Protein AF-A0A5S9M0R2-F1 (afdb_monomer_lite)

pLDDT: mean 87.71, std 14.52, range [39.25, 97.88]

Sequence (70 aa):
MSNNQIAEYELPELGIHLQPHGAVMIDRKSMYYFRLRGRGAQLAFLLSKNKDLSKTARIWEIVKKRRADG

Organism: Bacillus safensis (NCBI:txid561879)

Foldseek 3Di:
DDPPCPPPPPDFPWDWDDDPQAIKIARPVVRDIDTDDPVRVQLVVLCVVPVDPVVSVVVVVVVVVVVVVD

Secondary structure (DSSP, 8-state):
---------PPP-EEEEEETTEEEEEETTT--EEEEPHHHHHHHHHHHHH--HHHHHHHHHHHHHHHH--

Radius of gyration: 17.05 Å; chains: 1; bounding box: 41×43×42 Å

Structure (mmCIF, N/CA/C/O backbone):
data_AF-A0A5S9M0R2-F1
#
_entry.id   AF-A0A5S9M0R2-F1
#
loop_
_atom_site.group_PDB
_atom_site.id
_atom_site.type_symbol
_atom_site.label_atom_id
_atom_site.label_alt_id
_atom_site.label_comp_id
_atom_site.label_asym_id
_atom_site.label_entity_id
_atom_site.label_seq_id
_atom_site.pdbx_PDB_ins_code
_atom_site.Cartn_x
_atom_site.Cartn_y
_atom_site.Cartn_z
_atom_site.occupancy
_atom_site.B_iso_or_equiv
_atom_site.auth_seq_id
_atom_site.auth_comp_id
_atom_site.auth_asym_id
_atom_site.auth_atom_id
_atom_site.pdbx_PDB_model_num
ATOM 1 N N . MET A 1 1 ? -26.988 26.656 19.694 1.00 39.25 1 MET A N 1
ATOM 2 C CA . MET A 1 1 ? -25.801 25.812 19.951 1.00 39.25 1 MET A CA 1
ATOM 3 C C . MET A 1 1 ? -25.925 24.588 19.053 1.00 39.25 1 MET A C 1
ATOM 5 O O . MET A 1 1 ? -26.669 23.680 19.394 1.00 39.25 1 MET A O 1
ATOM 9 N N . SER A 1 2 ? -25.359 24.618 17.842 1.00 44.38 2 SER A N 1
ATOM 10 C CA . SER A 1 2 ? -25.470 23.493 16.903 1.00 44.38 2 SER A CA 1
ATOM 11 C C . SER A 1 2 ? -24.456 22.417 17.281 1.00 44.38 2 SER A C 1
ATOM 13 O O . SER A 1 2 ? -23.251 22.663 17.232 1.00 44.38 2 SER A O 1
ATOM 15 N N . ASN A 1 3 ? -24.943 21.236 17.654 1.00 52.44 3 ASN A N 1
ATOM 16 C CA . ASN A 1 3 ? -24.124 20.054 17.901 1.00 52.44 3 ASN A CA 1
ATOM 17 C C . ASN A 1 3 ? -23.519 19.562 16.581 1.00 52.44 3 ASN A C 1
ATOM 19 O O . ASN A 1 3 ? -24.078 18.696 15.916 1.00 52.44 3 ASN A O 1
ATOM 23 N N . ASN A 1 4 ? -22.370 20.116 16.202 1.00 55.84 4 ASN A N 1
ATOM 24 C CA . ASN A 1 4 ? -21.536 19.581 15.131 1.00 55.84 4 ASN A CA 1
ATOM 25 C C . ASN A 1 4 ? -20.701 18.421 15.701 1.00 55.84 4 ASN A C 1
ATOM 27 O O . ASN A 1 4 ? -19.491 18.526 15.878 1.00 55.84 4 ASN A O 1
ATOM 31 N N . GLN A 1 5 ? -21.366 17.317 16.052 1.00 56.91 5 GLN A N 1
ATOM 32 C CA . GLN A 1 5 ? -20.694 16.049 16.333 1.00 56.91 5 GLN A CA 1
ATOM 33 C C . GLN A 1 5 ? -20.326 15.416 14.991 1.00 56.91 5 GLN A C 1
ATOM 35 O O . GLN A 1 5 ? -21.025 14.550 14.470 1.00 56.91 5 GLN A O 1
ATOM 40 N N . ILE A 1 6 ? -19.234 15.893 14.396 1.00 58.62 6 ILE A N 1
ATOM 41 C CA . ILE A 1 6 ? -18.513 15.097 13.408 1.00 58.62 6 ILE A CA 1
ATOM 42 C C . ILE A 1 6 ? -18.015 13.896 14.205 1.00 58.62 6 ILE A C 1
ATOM 44 O O . ILE A 1 6 ? -17.171 14.061 15.082 1.00 58.62 6 ILE A O 1
ATOM 48 N N . ALA A 1 7 ? -18.605 12.721 13.986 1.00 57.22 7 ALA A N 1
ATOM 49 C CA . ALA A 1 7 ? -18.087 11.489 14.557 1.00 57.22 7 ALA A CA 1
ATOM 50 C C . ALA A 1 7 ? -16.590 11.423 14.225 1.00 57.22 7 ALA A C 1
ATOM 52 O O . ALA A 1 7 ? -16.219 11.470 13.049 1.00 57.22 7 ALA A O 1
ATOM 53 N N . GLU A 1 8 ? -15.737 11.391 15.250 1.00 59.72 8 GLU A N 1
ATOM 54 C CA . GLU A 1 8 ? -14.314 11.106 15.094 1.00 59.72 8 GLU A CA 1
ATOM 55 C C . GLU A 1 8 ? -14.212 9.687 14.535 1.00 59.72 8 GLU A C 1
ATOM 57 O O . GLU A 1 8 ? -14.241 8.697 15.261 1.00 59.72 8 GLU A O 1
ATOM 62 N N . TYR A 1 9 ? -14.183 9.572 13.208 1.00 66.94 9 TYR A N 1
ATOM 63 C CA . TYR A 1 9 ? -13.857 8.313 12.569 1.00 66.94 9 TYR A CA 1
ATOM 64 C C . TYR A 1 9 ? -12.404 8.023 12.911 1.00 66.94 9 TYR A C 1
ATOM 66 O O . TYR A 1 9 ? -11.496 8.710 12.435 1.00 66.94 9 TYR A O 1
ATOM 74 N N . GLU A 1 10 ? -12.184 7.018 13.756 1.00 79.50 10 GLU A N 1
ATOM 75 C CA . GLU A 1 10 ? -10.840 6.523 13.986 1.00 79.50 10 GLU A CA 1
ATOM 76 C C . GLU A 1 10 ? -10.223 6.132 12.643 1.00 79.50 10 GLU A C 1
ATOM 78 O O . GLU A 1 10 ? -10.756 5.299 11.905 1.00 79.50 10 GLU A O 1
ATOM 83 N N . LEU A 1 11 ? -9.087 6.749 12.320 1.00 86.81 11 LEU A N 1
ATOM 84 C CA . LEU A 1 11 ? -8.349 6.394 11.119 1.00 86.81 11 LEU A CA 1
ATOM 85 C C . LEU A 1 11 ? -7.945 4.910 11.186 1.00 86.81 11 LEU A C 1
ATOM 87 O O . LEU A 1 11 ? -7.539 4.436 12.258 1.00 86.81 11 LEU A O 1
ATOM 91 N N . PRO A 1 12 ? -8.033 4.185 10.056 1.00 91.88 12 PRO A N 1
ATOM 92 C CA . PRO A 1 12 ? -7.670 2.778 10.004 1.00 91.88 12 PRO A CA 1
ATOM 93 C C . PRO A 1 12 ? -6.169 2.594 10.244 1.00 91.88 12 PRO A C 1
ATOM 95 O O . PRO A 1 12 ? -5.345 3.408 9.814 1.00 91.88 12 PRO A O 1
ATOM 98 N N . GLU A 1 13 ? -5.801 1.480 10.870 1.00 95.62 13 GLU A N 1
ATOM 99 C CA . GLU A 1 13 ? -4.405 1.081 11.043 1.00 95.62 13 GLU A CA 1
ATOM 100 C C . GLU 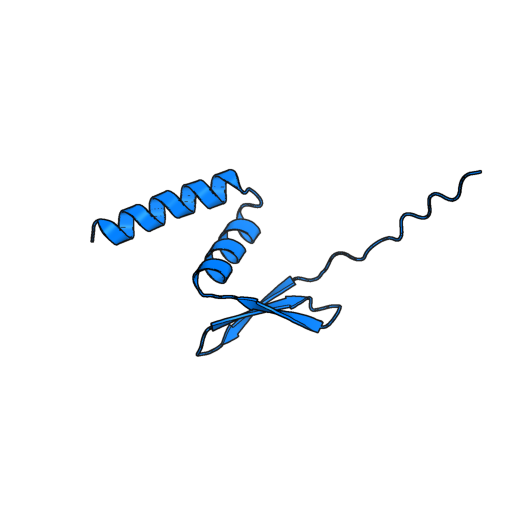A 1 13 ? -4.036 0.064 9.958 1.00 95.62 13 GLU A C 1
ATOM 102 O O . GLU A 1 13 ? -4.135 -1.149 10.142 1.00 95.62 13 GLU A O 1
ATOM 107 N N . LEU A 1 14 ? -3.641 0.566 8.787 1.00 95.56 14 LEU A N 1
ATOM 108 C CA . LEU A 1 14 ? -3.416 -0.267 7.606 1.00 95.56 14 LEU A CA 1
ATOM 109 C C . LEU A 1 14 ? -2.054 -0.979 7.625 1.00 95.56 14 LEU A C 1
ATOM 111 O O . LEU A 1 14 ? -1.002 -0.350 7.745 1.00 95.56 14 LEU A O 1
ATOM 115 N N . GLY A 1 15 ? -2.072 -2.291 7.395 1.00 94.31 15 GLY A N 1
ATOM 116 C CA . GLY A 1 15 ? -0.901 -3.128 7.134 1.00 94.31 15 GLY A CA 1
ATOM 117 C C . GLY A 1 15 ? -1.026 -3.906 5.821 1.00 94.31 15 GLY A C 1
ATOM 118 O O . GLY A 1 15 ? -2.128 -4.153 5.334 1.00 94.31 15 GLY A O 1
ATOM 119 N N . ILE A 1 16 ? 0.109 -4.313 5.242 1.00 94.44 16 ILE A N 1
ATOM 120 C CA . ILE A 1 16 ? 0.152 -5.242 4.102 1.00 94.44 16 ILE A CA 1
ATOM 121 C C . ILE A 1 16 ? 0.765 -6.561 4.569 1.00 94.44 16 ILE A C 1
ATOM 123 O O . ILE A 1 16 ? 1.896 -6.589 5.047 1.00 94.44 16 ILE A O 1
ATOM 127 N N . HIS A 1 17 ? 0.030 -7.653 4.385 1.00 95.19 17 HIS A N 1
ATOM 128 C CA . HIS A 1 17 ? 0.483 -9.010 4.660 1.00 95.19 17 HIS A CA 1
ATOM 129 C C . HIS A 1 17 ? 0.778 -9.748 3.348 1.00 95.19 17 HIS A C 1
ATOM 131 O O . HIS A 1 17 ? -0.070 -9.803 2.450 1.00 95.19 17 HIS A O 1
ATOM 137 N N . LEU A 1 18 ? 1.986 -10.303 3.229 1.00 94.19 18 LEU A N 1
ATOM 138 C CA . LEU A 1 18 ? 2.423 -11.069 2.061 1.00 94.19 18 LEU A CA 1
ATOM 139 C C . LEU A 1 18 ? 2.034 -12.543 2.216 1.00 94.19 18 LEU A C 1
ATOM 141 O O . LEU A 1 18 ? 2.202 -13.126 3.280 1.00 94.19 18 LEU A O 1
ATOM 145 N N . GLN A 1 19 ? 1.533 -13.140 1.139 1.00 93.81 19 GLN A N 1
ATOM 146 C CA . GLN A 1 19 ? 1.132 -14.541 1.049 1.00 93.81 19 GLN A CA 1
ATOM 147 C C . GLN A 1 19 ? 1.781 -15.186 -0.186 1.00 93.81 19 GLN A C 1
ATOM 149 O O . GLN A 1 19 ? 2.090 -14.475 -1.145 1.00 93.81 19 GLN A O 1
ATOM 154 N N . PRO A 1 20 ? 1.942 -16.522 -0.227 1.00 91.94 20 PRO A N 1
ATOM 155 C CA . PRO A 1 20 ? 2.560 -17.204 -1.368 1.00 91.94 20 PRO A CA 1
ATOM 156 C C . PRO A 1 20 ? 1.930 -16.857 -2.727 1.00 91.94 20 PRO A C 1
ATOM 158 O O . PRO A 1 20 ? 2.626 -16.742 -3.730 1.00 91.94 20 PRO A O 1
ATOM 161 N N . HIS A 1 21 ? 0.615 -16.637 -2.759 1.00 87.75 21 HIS A N 1
ATOM 162 C CA . HIS A 1 21 ? -0.155 -16.341 -3.971 1.00 87.75 21 HIS A CA 1
ATOM 163 C C . HIS A 1 21 ? -0.562 -14.866 -4.122 1.00 87.75 21 HIS A C 1
ATOM 165 O O . HIS A 1 21 ? -1.334 -14.536 -5.023 1.00 87.75 21 HIS A O 1
ATOM 171 N N . GLY A 1 22 ? -0.098 -13.957 -3.256 1.00 88.81 22 GLY A N 1
ATOM 172 C CA . GLY A 1 22 ? -0.433 -12.534 -3.374 1.00 88.81 22 GLY A CA 1
ATOM 173 C C . GLY A 1 22 ? -0.256 -11.729 -2.093 1.00 88.81 22 GLY A C 1
ATOM 174 O O . GLY A 1 22 ? 0.506 -12.092 -1.210 1.00 88.81 22 GLY A O 1
ATOM 175 N N . ALA A 1 23 ? -0.971 -10.612 -1.977 1.00 94.69 23 ALA A N 1
ATOM 176 C CA . ALA A 1 23 ? -0.925 -9.764 -0.789 1.00 94.69 23 ALA A CA 1
ATOM 177 C C . ALA A 1 23 ? -2.333 -9.391 -0.320 1.00 94.69 23 ALA A C 1
ATOM 179 O O . ALA A 1 23 ? -3.296 -9.419 -1.094 1.00 94.69 23 ALA A O 1
ATOM 180 N N . VAL A 1 24 ? -2.448 -9.037 0.954 1.00 96.62 24 VAL A N 1
ATOM 181 C CA . VAL A 1 24 ? -3.689 -8.578 1.579 1.00 96.62 24 VAL A CA 1
ATOM 182 C C . VAL A 1 24 ? -3.406 -7.274 2.315 1.00 96.62 24 VAL A C 1
ATOM 184 O O . VAL A 1 24 ? -2.436 -7.196 3.064 1.00 96.62 24 VAL A O 1
ATOM 187 N N . MET A 1 25 ? -4.229 -6.252 2.085 1.00 97.62 25 MET A N 1
ATOM 1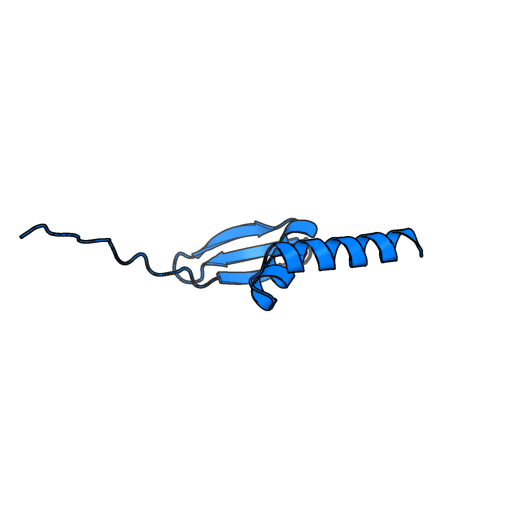88 C CA . MET A 1 25 ? -4.276 -5.063 2.937 1.00 97.62 25 MET A CA 1
ATOM 189 C C . MET A 1 25 ? -5.240 -5.334 4.086 1.00 97.62 25 MET A C 1
ATOM 191 O O . MET A 1 25 ? -6.334 -5.834 3.836 1.00 97.62 25 MET A O 1
ATOM 195 N N . ILE A 1 26 ? -4.843 -5.027 5.313 1.00 97.56 26 ILE A N 1
ATOM 196 C CA . ILE A 1 26 ? -5.625 -5.289 6.522 1.00 97.56 26 ILE A CA 1
ATOM 197 C C . ILE A 1 26 ? -5.705 -3.989 7.313 1.00 97.56 26 ILE A C 1
ATOM 199 O O . ILE A 1 26 ? -4.665 -3.396 7.588 1.00 97.56 26 ILE A O 1
ATOM 203 N N . ASP A 1 27 ? -6.908 -3.560 7.683 1.00 96.56 27 ASP A N 1
ATOM 204 C CA . ASP A 1 27 ? -7.077 -2.613 8.782 1.00 96.56 27 ASP A CA 1
ATOM 205 C C . ASP A 1 27 ? -7.028 -3.393 10.097 1.00 96.56 27 ASP A C 1
ATOM 207 O O . ASP A 1 27 ? -7.899 -4.212 10.382 1.00 96.56 27 ASP A O 1
ATOM 211 N N . ARG A 1 28 ? -5.987 -3.163 10.894 1.00 95.31 28 ARG A N 1
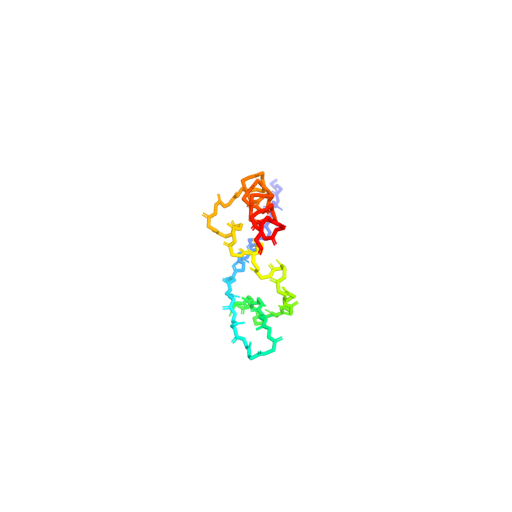ATOM 212 C CA . ARG A 1 28 ? -5.728 -3.915 12.126 1.00 95.31 28 ARG A CA 1
ATOM 213 C C . ARG A 1 28 ? -6.727 -3.600 13.237 1.00 95.31 28 ARG A C 1
ATOM 215 O O . ARG A 1 28 ? -6.831 -4.395 14.164 1.00 95.31 28 ARG A O 1
ATOM 222 N N . LYS A 1 29 ? -7.460 -2.483 13.143 1.00 95.19 29 LYS A N 1
ATOM 223 C CA . LYS A 1 29 ? -8.494 -2.118 14.119 1.00 95.19 29 LYS A CA 1
ATOM 224 C C . LYS A 1 29 ? -9.797 -2.868 13.875 1.00 95.19 29 LYS A C 1
ATOM 226 O O . LYS A 1 29 ? -10.294 -3.544 14.768 1.00 95.19 29 LYS A O 1
ATOM 231 N N . SER A 1 30 ? -10.342 -2.774 12.662 1.00 94.75 30 SER A N 1
ATOM 232 C CA . SER A 1 30 ? -11.608 -3.435 12.309 1.00 94.75 30 SER A CA 1
ATOM 233 C C . SER A 1 30 ? -11.449 -4.895 11.883 1.00 94.75 30 SER A C 1
ATOM 235 O O . SER A 1 30 ? -12.443 -5.601 11.729 1.00 94.75 30 SER A O 1
ATOM 237 N N . MET A 1 31 ? -10.212 -5.343 11.638 1.00 95.25 31 MET A N 1
ATOM 238 C CA . MET A 1 31 ? -9.881 -6.625 11.005 1.00 95.25 31 MET A CA 1
ATOM 239 C C . MET A 1 31 ? -10.470 -6.803 9.598 1.00 95.25 31 MET A C 1
ATOM 241 O O . MET A 1 31 ? -10.389 -7.891 9.018 1.00 95.25 31 MET A O 1
ATOM 245 N N . TYR A 1 32 ? -11.010 -5.734 9.007 1.00 96.56 32 TYR A N 1
ATOM 246 C CA . TYR A 1 32 ? -11.396 -5.731 7.608 1.00 96.56 32 TYR A CA 1
ATOM 247 C C . TYR A 1 32 ? -10.160 -5.918 6.727 1.00 96.56 32 TYR A C 1
ATOM 249 O O . TYR A 1 32 ? -9.093 -5.346 6.977 1.00 96.56 32 TYR A O 1
ATOM 257 N N . TYR A 1 33 ? -10.305 -6.706 5.664 1.00 96.94 33 TYR A N 1
ATOM 258 C CA . TYR A 1 33 ? -9.209 -6.992 4.754 1.00 96.94 33 TYR A CA 1
ATOM 259 C C . TYR A 1 33 ? -9.630 -6.923 3.289 1.00 96.94 33 TYR A C 1
ATOM 261 O O . TYR A 1 33 ? -10.768 -7.204 2.918 1.00 96.94 33 TYR A O 1
ATOM 269 N N . PHE A 1 34 ? -8.668 -6.584 2.434 1.00 96.94 34 PHE A N 1
ATOM 270 C CA . PHE A 1 34 ? -8.847 -6.493 0.993 1.00 96.94 34 PHE A CA 1
ATOM 271 C C . PHE A 1 34 ? -7.710 -7.198 0.248 1.00 96.94 34 PHE A C 1
ATOM 273 O O . PHE A 1 34 ? -6.524 -6.931 0.465 1.00 96.94 34 PHE A O 1
ATOM 280 N N . ARG A 1 35 ? -8.067 -8.102 -0.670 1.00 96.38 35 ARG A N 1
ATOM 281 C CA . ARG A 1 35 ? -7.109 -8.828 -1.514 1.00 96.38 35 ARG A CA 1
ATOM 282 C C . ARG A 1 35 ? -6.499 -7.884 -2.549 1.00 96.38 35 ARG A C 1
ATOM 284 O O . ARG A 1 35 ? -7.183 -7.410 -3.452 1.00 96.38 35 ARG A O 1
ATOM 291 N N . LEU A 1 36 ? -5.185 -7.689 -2.488 1.00 95.56 36 LEU A N 1
ATOM 292 C CA . LEU A 1 36 ? -4.457 -6.896 -3.471 1.00 95.56 36 LEU A CA 1
ATOM 293 C C . LEU A 1 36 ? -3.909 -7.783 -4.591 1.00 95.56 36 LEU A C 1
ATOM 295 O O . LEU A 1 36 ? -3.195 -8.759 -4.354 1.00 95.56 36 LEU A O 1
ATOM 299 N N . ARG A 1 37 ? -4.185 -7.395 -5.840 1.00 91.75 37 ARG A N 1
ATOM 300 C CA . ARG A 1 37 ? -3.435 -7.898 -7.003 1.00 91.75 37 ARG A CA 1
ATOM 301 C C . ARG A 1 37 ? -2.008 -7.339 -6.974 1.00 91.75 37 ARG A C 1
ATOM 303 O O . ARG A 1 37 ? -1.787 -6.262 -6.421 1.00 91.75 37 ARG A O 1
ATOM 310 N N . GLY A 1 38 ? -1.061 -7.999 -7.648 1.00 89.50 38 GLY A N 1
ATOM 311 C CA . GLY A 1 38 ? 0.358 -7.597 -7.647 1.00 89.50 38 GLY A CA 1
ATOM 312 C C . GLY A 1 38 ? 0.600 -6.114 -7.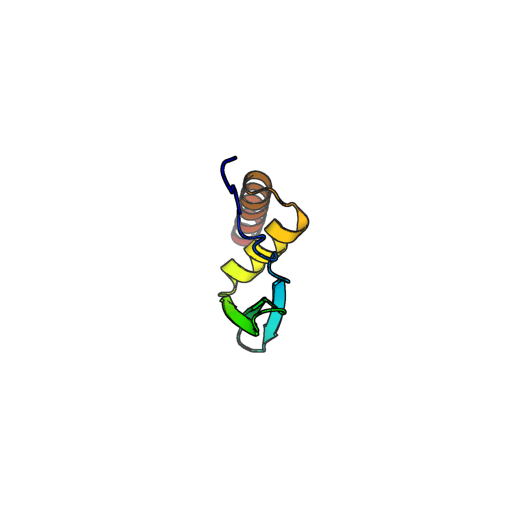974 1.00 89.50 38 GLY A C 1
ATOM 313 O O . GLY A 1 38 ? 1.352 -5.445 -7.270 1.00 89.50 38 GLY A O 1
ATOM 314 N N . ARG A 1 39 ? -0.114 -5.561 -8.972 1.00 92.31 39 ARG A N 1
ATOM 315 C CA . ARG A 1 39 ? -0.059 -4.122 -9.305 1.00 92.31 39 ARG A CA 1
ATOM 316 C C . ARG A 1 39 ? -0.581 -3.235 -8.168 1.00 92.31 39 ARG A C 1
ATOM 318 O O . ARG A 1 39 ? 0.032 -2.220 -7.862 1.00 92.31 39 ARG A O 1
ATOM 325 N N . GLY A 1 40 ? -1.690 -3.622 -7.539 1.00 93.12 40 GLY A N 1
ATOM 326 C CA . GLY A 1 40 ? -2.281 -2.880 -6.422 1.00 93.12 40 GLY A CA 1
ATOM 327 C C . GLY A 1 40 ? -1.361 -2.838 -5.203 1.00 93.12 40 GLY A C 1
ATOM 328 O O . GLY A 1 40 ? -1.198 -1.782 -4.606 1.00 93.12 40 GLY A O 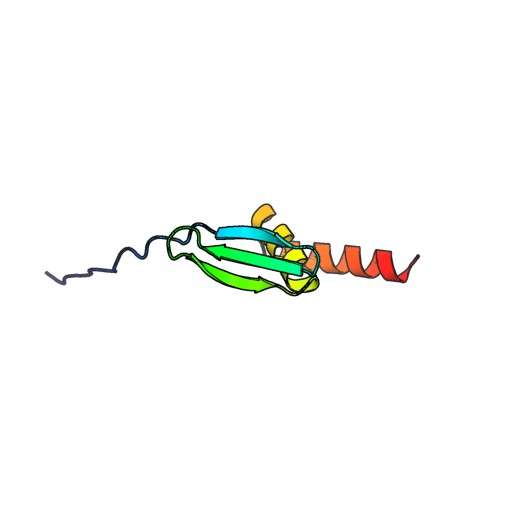1
ATOM 329 N N . ALA A 1 41 ? -0.687 -3.949 -4.889 1.00 93.62 41 ALA A N 1
ATOM 330 C CA . ALA A 1 41 ? 0.291 -4.000 -3.803 1.00 93.62 41 ALA A CA 1
ATOM 331 C C . ALA A 1 41 ? 1.482 -3.064 -4.045 1.00 93.62 41 ALA A C 1
ATOM 333 O O . ALA A 1 41 ? 1.847 -2.291 -3.163 1.00 93.62 41 ALA A O 1
ATOM 334 N N . GLN A 1 42 ? 2.049 -3.072 -5.254 1.00 93.94 42 GLN A N 1
ATOM 335 C CA . GLN A 1 42 ? 3.173 -2.196 -5.604 1.00 93.94 42 GLN A CA 1
ATOM 336 C C . GLN A 1 42 ? 2.800 -0.712 -5.502 1.00 93.94 42 GLN A C 1
ATOM 338 O O . GLN A 1 42 ? 3.551 0.073 -4.924 1.00 93.94 42 GLN A O 1
ATOM 343 N N . LEU A 1 43 ? 1.624 -0.331 -6.011 1.00 95.56 43 LEU A N 1
ATOM 344 C CA . LEU A 1 43 ? 1.138 1.046 -5.918 1.00 95.56 43 LEU A CA 1
ATOM 345 C C . LEU A 1 43 ? 0.842 1.455 -4.470 1.00 95.56 43 LEU A C 1
ATOM 347 O O . LEU A 1 43 ? 1.202 2.562 -4.080 1.00 95.56 43 LEU A O 1
ATOM 351 N N . ALA A 1 44 ? 0.264 0.566 -3.656 1.00 94.25 44 ALA A N 1
ATOM 352 C CA . ALA A 1 44 ? 0.030 0.825 -2.235 1.00 94.25 44 ALA A CA 1
ATOM 353 C C . ALA A 1 44 ? 1.346 1.073 -1.473 1.00 94.25 44 ALA A C 1
ATOM 355 O O . ALA A 1 44 ? 1.439 2.010 -0.677 1.00 94.25 44 ALA A O 1
ATOM 356 N N . PHE A 1 45 ? 2.400 0.302 -1.764 1.00 93.88 45 PHE A N 1
ATOM 357 C CA . PHE A 1 45 ? 3.722 0.538 -1.180 1.00 93.88 45 PHE A CA 1
ATOM 358 C C . PHE A 1 45 ? 4.318 1.882 -1.604 1.00 93.88 45 PHE A C 1
ATOM 360 O O . PHE A 1 45 ? 4.797 2.624 -0.750 1.00 93.88 45 PHE A O 1
ATOM 367 N N . LEU A 1 46 ? 4.259 2.234 -2.890 1.00 95.94 46 LEU A N 1
ATOM 368 C CA . LEU A 1 46 ? 4.764 3.527 -3.362 1.00 95.94 46 LEU A CA 1
ATOM 369 C C . LEU A 1 46 ? 4.025 4.693 -2.699 1.00 95.94 46 LEU A C 1
ATOM 371 O O . LEU A 1 46 ? 4.662 5.583 -2.130 1.00 95.94 46 LEU A O 1
ATOM 375 N N . LEU A 1 47 ? 2.694 4.644 -2.714 1.00 96.50 47 LEU A N 1
ATOM 376 C CA . LEU A 1 47 ? 1.854 5.711 -2.189 1.00 96.50 47 LEU A CA 1
ATOM 377 C C . LEU A 1 47 ? 2.017 5.878 -0.674 1.00 96.50 47 LEU A C 1
ATOM 379 O O . LEU A 1 47 ? 2.079 7.002 -0.190 1.00 96.50 47 LEU A O 1
ATOM 383 N N . SER A 1 48 ? 2.167 4.787 0.084 1.00 94.31 48 SER A N 1
ATOM 384 C CA . SER A 1 48 ? 2.401 4.875 1.536 1.00 94.31 48 SER A CA 1
ATOM 385 C C . SER A 1 48 ? 3.731 5.547 1.898 1.00 94.31 48 SER A C 1
ATOM 387 O O . SER A 1 48 ? 3.841 6.159 2.962 1.00 94.31 48 SER A O 1
ATOM 389 N N . LYS A 1 49 ? 4.740 5.466 1.020 1.00 94.81 49 LYS A N 1
ATOM 390 C CA . LYS A 1 49 ? 6.056 6.080 1.239 1.00 94.81 49 LYS A CA 1
ATOM 391 C C . LYS A 1 49 ? 6.105 7.541 0.822 1.00 94.81 49 LYS A C 1
ATOM 393 O O . LYS A 1 49 ? 6.645 8.354 1.564 1.00 94.81 49 LYS A O 1
ATOM 398 N N . ASN A 1 50 ? 5.573 7.874 -0.352 1.00 96.31 50 ASN A N 1
ATOM 399 C CA . ASN A 1 50 ? 5.673 9.234 -0.889 1.00 96.31 50 ASN A CA 1
ATOM 400 C C . ASN A 1 50 ? 4.465 10.126 -0.559 1.00 96.31 50 ASN A C 1
ATOM 402 O O . ASN A 1 50 ? 4.607 11.346 -0.611 1.00 96.31 50 ASN A O 1
ATOM 406 N N . LYS A 1 51 ? 3.315 9.531 -0.211 1.00 96.12 51 LYS A N 1
ATOM 407 C CA . LYS A 1 51 ? 2.039 10.199 0.092 1.00 96.12 51 LYS A CA 1
ATOM 408 C C . LYS A 1 51 ? 1.561 11.162 -1.007 1.00 96.12 51 LYS A C 1
ATOM 410 O O . LYS A 1 51 ? 0.878 12.138 -0.722 1.00 96.12 51 LYS A O 1
ATOM 415 N N . ASP A 1 52 ? 1.919 10.884 -2.259 1.00 97.38 52 ASP A N 1
ATOM 416 C CA . ASP A 1 52 ? 1.687 11.758 -3.408 1.00 97.38 52 ASP A CA 1
ATOM 417 C C . ASP A 1 52 ? 1.364 10.923 -4.661 1.00 97.38 52 ASP A C 1
ATOM 419 O O . ASP A 1 52 ? 2.142 10.069 -5.111 1.00 97.38 52 ASP A O 1
ATOM 423 N N . LEU A 1 53 ? 0.181 11.165 -5.231 1.00 97.31 53 LEU A N 1
ATOM 424 C CA . LEU A 1 53 ? -0.314 10.435 -6.399 1.00 97.31 53 LEU A CA 1
ATOM 425 C C . LEU A 1 53 ? 0.519 10.716 -7.652 1.00 97.31 53 LEU A C 1
ATOM 427 O O . LEU A 1 53 ? 0.851 9.782 -8.383 1.00 97.31 53 LEU A O 1
ATOM 431 N N . SER A 1 54 ? 0.902 11.971 -7.878 1.00 97.88 54 SER A N 1
ATOM 432 C CA . SER A 1 54 ? 1.682 12.387 -9.045 1.00 97.88 54 SER A CA 1
ATOM 433 C C . SER A 1 54 ? 3.079 11.773 -9.012 1.00 97.88 54 SER A C 1
ATOM 435 O O . SER A 1 54 ? 3.553 11.238 -10.016 1.00 97.88 54 SER A O 1
ATOM 437 N N . LYS A 1 55 ? 3.722 11.751 -7.837 1.00 97.31 55 LYS A N 1
ATOM 438 C CA . LYS A 1 55 ? 5.016 11.072 -7.658 1.00 97.31 55 LYS A CA 1
ATOM 439 C C . LYS A 1 55 ? 4.891 9.566 -7.852 1.00 97.31 55 LYS A C 1
ATOM 441 O O . LYS A 1 55 ? 5.733 8.969 -8.521 1.00 97.31 55 LYS A O 1
ATOM 446 N N . THR A 1 56 ? 3.839 8.951 -7.313 1.00 97.81 56 THR A N 1
ATOM 447 C CA . THR A 1 56 ? 3.575 7.516 -7.499 1.00 97.81 56 THR A CA 1
ATOM 448 C C . THR A 1 56 ? 3.403 7.168 -8.977 1.00 97.81 56 THR A C 1
ATOM 450 O O . THR A 1 56 ? 4.042 6.230 -9.458 1.00 97.81 56 THR A O 1
ATOM 453 N N . ALA A 1 57 ? 2.606 7.947 -9.713 1.00 97.00 57 ALA A N 1
ATOM 454 C CA . ALA A 1 57 ? 2.406 7.772 -11.148 1.00 97.00 57 ALA A CA 1
ATOM 455 C C . ALA A 1 57 ? 3.722 7.922 -11.921 1.00 97.00 57 ALA A C 1
ATOM 457 O O . ALA A 1 57 ? 4.066 7.058 -12.728 1.00 97.00 57 ALA A O 1
ATOM 458 N N . ARG A 1 58 ? 4.516 8.953 -11.609 1.00 97.12 58 ARG A N 1
ATOM 459 C CA . ARG A 1 58 ? 5.801 9.181 -12.275 1.00 97.12 58 ARG A CA 1
ATOM 460 C C . ARG A 1 58 ? 6.806 8.054 -12.032 1.00 97.12 58 ARG A C 1
ATOM 462 O O . ARG A 1 58 ? 7.472 7.614 -12.967 1.00 97.12 58 ARG A O 1
ATOM 469 N N . ILE A 1 59 ? 6.910 7.556 -10.798 1.00 95.50 59 ILE A N 1
ATOM 470 C CA . ILE A 1 59 ? 7.760 6.397 -10.480 1.00 95.50 59 ILE A CA 1
ATOM 471 C C . ILE A 1 59 ? 7.289 5.171 -11.269 1.00 95.50 59 ILE A C 1
ATOM 473 O O . ILE A 1 59 ? 8.106 4.440 -11.831 1.00 95.50 59 ILE A O 1
ATOM 477 N N . TRP A 1 60 ? 5.975 4.966 -11.356 1.00 95.75 60 TRP A N 1
ATOM 478 C CA . TRP A 1 60 ? 5.393 3.847 -12.085 1.00 95.75 60 TRP A CA 1
ATOM 479 C C . TRP A 1 60 ? 5.720 3.876 -13.585 1.00 95.75 60 TRP A C 1
ATOM 481 O O . TRP A 1 60 ? 6.086 2.843 -14.148 1.00 95.75 60 TRP A O 1
ATOM 491 N N . GLU A 1 61 ? 5.656 5.045 -14.228 1.00 94.75 61 GLU A N 1
ATOM 492 C CA . GLU A 1 61 ? 6.064 5.226 -15.630 1.00 94.75 61 GLU A CA 1
ATOM 493 C C . GLU A 1 61 ? 7.520 4.812 -15.866 1.00 94.75 61 GLU A C 1
ATOM 495 O O . GLU A 1 61 ? 7.810 4.055 -16.795 1.00 94.75 61 GLU A O 1
ATOM 500 N N . ILE A 1 62 ? 8.433 5.268 -15.001 1.00 94.25 62 ILE A N 1
ATOM 501 C CA . ILE A 1 62 ? 9.869 4.973 -15.103 1.00 94.25 62 ILE A CA 1
ATOM 502 C C . ILE A 1 62 ? 10.120 3.468 -14.957 1.00 94.25 62 ILE A C 1
ATOM 504 O O . ILE A 1 62 ? 10.852 2.880 -15.754 1.00 94.25 62 ILE A O 1
ATOM 508 N N . VAL A 1 63 ? 9.496 2.830 -13.961 1.00 89.94 63 VAL A N 1
ATOM 509 C CA . VAL A 1 63 ? 9.621 1.382 -13.725 1.00 89.94 63 VAL A CA 1
ATOM 510 C C . VAL A 1 63 ? 9.067 0.581 -14.903 1.00 89.94 63 VAL A C 1
ATOM 512 O O . VAL A 1 63 ? 9.678 -0.406 -15.312 1.00 89.94 63 VAL A O 1
ATOM 515 N N . LYS A 1 64 ? 7.931 1.003 -15.474 1.00 90.50 64 LYS A N 1
ATOM 516 C CA . LYS A 1 64 ? 7.329 0.338 -16.634 1.00 90.50 64 LYS A CA 1
ATOM 517 C C . LYS A 1 64 ? 8.239 0.419 -17.858 1.00 90.50 64 LYS A C 1
ATOM 519 O 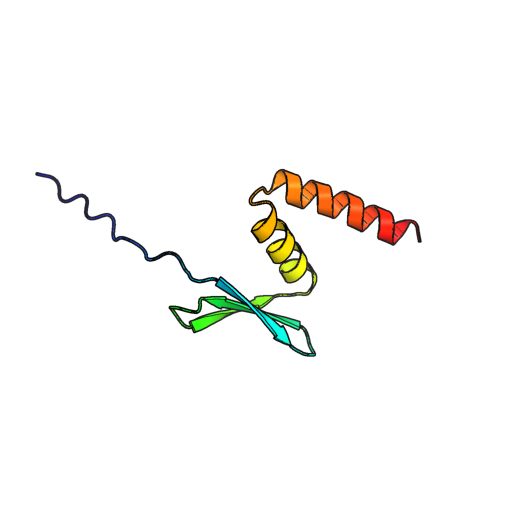O . LYS A 1 64 ? 8.414 -0.593 -18.525 1.00 90.50 64 LYS A O 1
ATOM 524 N N . LYS A 1 65 ? 8.830 1.589 -18.123 1.00 89.50 65 LYS A N 1
ATOM 525 C CA . LYS A 1 65 ? 9.753 1.787 -19.247 1.00 89.50 65 LYS A CA 1
ATOM 526 C C . LYS A 1 65 ? 10.980 0.875 -19.132 1.00 89.50 65 LYS A C 1
ATOM 528 O O . LYS A 1 65 ? 11.254 0.111 -20.043 1.00 89.50 65 LYS A O 1
ATOM 533 N N . ARG A 1 66 ? 11.617 0.828 -17.955 1.00 82.19 66 ARG A N 1
ATOM 534 C CA . ARG A 1 66 ? 12.775 -0.053 -17.705 1.00 82.19 66 ARG A CA 1
ATOM 535 C C . ARG A 1 66 ? 12.502 -1.544 -17.920 1.00 82.19 66 ARG A C 1
ATOM 537 O O . ARG A 1 66 ? 13.424 -2.267 -18.254 1.00 82.19 66 ARG A O 1
ATOM 544 N N . ARG A 1 67 ? 11.270 -2.011 -17.695 1.00 79.81 67 ARG A N 1
ATOM 545 C CA . ARG A 1 67 ? 10.879 -3.411 -17.946 1.00 79.81 67 ARG A CA 1
ATOM 546 C C . ARG A 1 67 ? 10.617 -3.729 -19.416 1.00 79.81 67 ARG A C 1
ATOM 548 O O . ARG A 1 67 ? 10.532 -4.899 -19.745 1.00 79.81 67 ARG A O 1
ATOM 555 N N . ALA A 1 68 ? 10.367 -2.720 -20.244 1.00 76.62 68 ALA A N 1
ATOM 556 C CA . ALA A 1 68 ? 10.162 -2.906 -21.677 1.00 76.62 68 ALA A CA 1
ATOM 557 C C . ALA A 1 68 ? 11.488 -2.869 -22.452 1.00 76.62 68 ALA A C 1
ATOM 559 O O . ALA A 1 68 ? 11.568 -3.435 -23.535 1.00 76.62 68 ALA A O 1
ATOM 560 N N . ASP A 1 69 ? 12.501 -2.207 -21.886 1.00 70.38 69 ASP A N 1
ATOM 561 C CA . ASP A 1 69 ? 13.809 -1.985 -22.509 1.00 70.38 69 ASP A CA 1
ATOM 562 C C . ASP A 1 69 ? 14.845 -3.094 -22.198 1.00 70.38 69 ASP A C 1
ATOM 564 O O . ASP A 1 69 ? 15.988 -2.991 -22.641 1.00 70.38 69 ASP A O 1
ATOM 568 N N . GLY A 1 70 ? 14.488 -4.123 -21.419 1.00 59.44 70 GLY A N 1
ATOM 569 C CA . GLY A 1 70 ? 15.364 -5.244 -21.043 1.00 59.44 70 GLY A CA 1
ATOM 570 C C . GLY A 1 70 ? 14.660 -6.581 -21.175 1.00 59.44 70 GLY A C 1
ATOM 571 O O . GLY A 1 70 ? 15.370 -7.569 -21.452 1.00 59.44 70 GLY A O 1
#